Protein AF-A0A386JLZ8-F1 (afdb_monomer)

InterPro domains:
  IPR012677 Nucleotide-binding alpha-beta plait domain superfamily [G3DSA:3.30.70.330] (2-81)
  IPR012678 Ribosomal protein uL23/eL15/eS24 core domain superfamily [SSF54189] (3-69)
  IPR013025 Large ribosomal subunit protein uL23-like [MF_01369_B] (3-85)
  IPR013025 Large ribosomal subunit protein uL23-like [PF00276] (4-69)
  IPR013025 Large ribosomal subunit protein uL23-like [PTHR11620] (4-63)

Solvent-accessible surface area (backbone atoms only — not comparable to full-atom values): 5133 Å² total; per-residue (Å²): 113,84,70,74,43,58,73,48,74,56,88,46,77,71,43,54,65,29,46,82,70,68,26,48,43,34,38,27,44,55,88,61,49,68,68,57,50,49,56,51,50,26,69,73,70,75,50,86,73,79,47,74,45,75,47,75,75,78,86,59,77,37,71,60,88,92,48,79,46,62,47,76,73,46,63,66,48,72,52,30,24,43,33,41,39,65

Sequence (86 aa):
MLIDLVKYPILTEKTTGLIEKNQYTFFVDMRLTKKHIKILIENLFNVQVLSVNTHRIPRKKKRIGFLEGSAASQNMLNSSKLVNLI

Foldseek 3Di:
DLVVFWDAWDDDPVQVVVVVVVKTKTKGFPPDDQVRVQVSCCVVPVDHFPGKDKAQDDFDWDDDPPDIDTDPVVVVSNRIIMMMTD

Nearest PDB structures (foldseek):
  7s0s-assembly1_V  TM=9.211E-01  e=5.623E-07  Mycolicibacterium smegmatis
  6ppf-assembly1_T  TM=8.930E-01  e=1.251E-06  Bacillus subtilis
  7nhn-assembly1_W  TM=8.434E-01  e=3.888E-07  Listeria monocytogenes EGD-e
  8uua-assembly1_V  TM=8.619E-01  e=7.191E-07  Listeria innocua
  6o8z-assembly1_U  TM=8.565E-01  e=1.176E-06  Enterococcus faecalis

Organism: Batophora oerstedii (NCBI:txid3140)

Mean predicted aligned error: 5.75 Å

pLDDT: mean 85.35, std 10.6, range [52.03, 95.5]

Radius of gyration: 14.99 Å; Cα contacts (8 Å, |Δi|>4): 119; chains: 1; bounding box: 48×23×29 Å

Secondary structure (DSSP, 8-state):
-GGGGEEEE--SHHHHHHHTTT-EEEEEETT--HHHHHHHHHHHHT---S-EEEEPPPP-EEEETTEEEE-TTHHHHHTEEEEEE-

Structure (mmCIF, N/CA/C/O backbone):
data_AF-A0A386JLZ8-F1
#
_entry.id   AF-A0A386JLZ8-F1
#
loop_
_atom_site.group_PDB
_atom_site.id
_atom_site.type_symbol
_atom_site.label_atom_id
_atom_site.label_alt_id
_atom_site.label_comp_id
_atom_site.label_asym_id
_atom_site.label_entity_id
_atom_site.label_seq_id
_atom_site.pdbx_PDB_ins_code
_atom_site.Cartn_x
_atom_site.Cartn_y
_atom_site.Cartn_z
_atom_site.occupancy
_atom_site.B_iso_or_equiv
_atom_site.auth_seq_id
_atom_site.auth_comp_id
_atom_site.auth_asym_id
_atom_site.auth_atom_id
_atom_site.pdbx_PDB_model_num
ATOM 1 N N . MET A 1 1 ? -9.237 -16.312 -9.807 1.00 52.03 1 MET A N 1
ATOM 2 C CA . MET A 1 1 ? -10.432 -15.809 -9.081 1.00 52.03 1 MET A CA 1
ATOM 3 C C . MET A 1 1 ? -10.124 -14.417 -8.533 1.00 52.03 1 MET A C 1
ATOM 5 O O . MET A 1 1 ? -8.966 -14.028 -8.519 1.00 52.03 1 MET A O 1
ATOM 9 N N . LEU A 1 2 ? -11.127 -13.645 -8.098 1.00 62.38 2 LEU A N 1
ATOM 10 C CA . LEU A 1 2 ? -10.935 -12.265 -7.611 1.00 62.38 2 LEU A CA 1
ATOM 11 C C . LEU A 1 2 ? -9.930 -12.164 -6.433 1.00 62.38 2 LEU A C 1
ATOM 13 O O . LEU A 1 2 ? -9.257 -11.146 -6.281 1.00 62.38 2 LEU A O 1
ATOM 17 N N . ILE A 1 3 ? -9.787 -13.254 -5.667 1.00 64.06 3 ILE A N 1
ATOM 18 C CA . ILE A 1 3 ? -8.856 -13.411 -4.537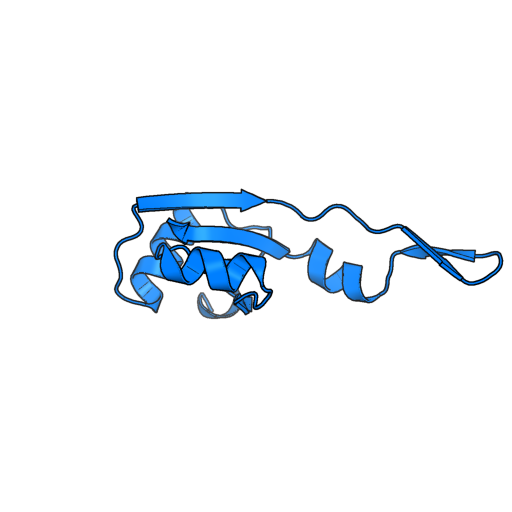 1.00 64.06 3 ILE A CA 1
ATOM 19 C C . ILE A 1 3 ? -7.378 -13.257 -4.942 1.00 64.06 3 ILE A C 1
ATOM 21 O O . ILE A 1 3 ? -6.583 -12.761 -4.153 1.00 64.06 3 ILE A O 1
ATOM 25 N N . ASP A 1 4 ? -7.012 -13.607 -6.180 1.00 74.38 4 ASP A N 1
ATOM 26 C CA . ASP A 1 4 ? -5.606 -13.653 -6.621 1.00 74.38 4 ASP A CA 1
ATOM 27 C C . ASP A 1 4 ? -5.020 -12.252 -6.893 1.00 74.38 4 ASP A C 1
ATOM 29 O O . ASP A 1 4 ? -3.827 -12.095 -7.160 1.00 74.38 4 ASP A O 1
ATOM 33 N N . LEU A 1 5 ? -5.865 -11.215 -6.872 1.00 83.75 5 LEU A N 1
ATOM 34 C CA . LEU A 1 5 ? -5.499 -9.853 -7.260 1.00 83.75 5 LEU A CA 1
ATOM 35 C C . LEU A 1 5 ? -4.935 -9.021 -6.097 1.00 83.75 5 LEU A C 1
ATOM 37 O O . LEU A 1 5 ? -4.204 -8.053 -6.341 1.00 83.75 5 LEU A O 1
ATOM 41 N N . VAL A 1 6 ? -5.247 -9.391 -4.849 1.00 87.38 6 VAL A N 1
ATOM 42 C CA . VAL A 1 6 ? -4.627 -8.828 -3.638 1.00 87.38 6 VAL A CA 1
ATOM 43 C C . VAL A 1 6 ? -3.540 -9.794 -3.182 1.00 87.38 6 VAL A C 1
ATOM 45 O O . VAL A 1 6 ? -3.829 -10.940 -2.868 1.00 87.38 6 VAL A O 1
ATOM 48 N N . LYS A 1 7 ? -2.280 -9.347 -3.159 1.00 86.69 7 LYS A N 1
ATOM 49 C CA . LYS A 1 7 ? -1.136 -10.232 -2.895 1.00 86.69 7 LYS A CA 1
ATOM 50 C C . LYS A 1 7 ? -0.845 -10.370 -1.402 1.00 86.69 7 LYS A C 1
ATOM 52 O O . LYS A 1 7 ? -0.898 -11.469 -0.871 1.00 86.69 7 LYS A O 1
ATOM 57 N N . TYR A 1 8 ? -0.480 -9.272 -0.738 1.00 87.75 8 TYR A N 1
ATOM 58 C CA . TYR A 1 8 ? -0.139 -9.267 0.692 1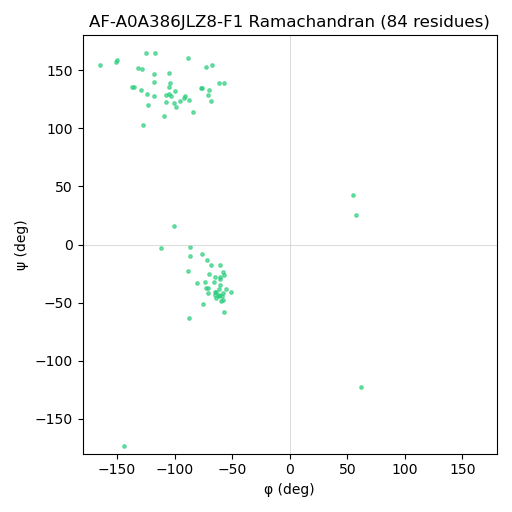.00 87.75 8 TYR A CA 1
ATOM 59 C C . TYR A 1 8 ? -0.118 -7.844 1.281 1.00 87.75 8 TYR A C 1
ATOM 61 O O . TYR A 1 8 ? 0.117 -6.878 0.542 1.00 87.75 8 TYR A O 1
ATOM 69 N N . PRO A 1 9 ? -0.349 -7.689 2.601 1.00 90.38 9 PRO A N 1
ATOM 70 C CA . PRO A 1 9 ? -0.154 -6.425 3.307 1.00 90.38 9 PRO A CA 1
ATOM 71 C C . PRO A 1 9 ? 1.335 -6.109 3.483 1.00 90.38 9 PRO A C 1
ATOM 73 O O . PRO A 1 9 ? 2.181 -7.000 3.544 1.00 90.38 9 PRO A O 1
ATOM 76 N N . ILE A 1 10 ? 1.666 -4.826 3.584 1.00 90.44 10 ILE A N 1
ATOM 77 C CA . ILE A 1 10 ? 3.050 -4.375 3.755 1.00 90.44 10 ILE A CA 1
ATOM 78 C C . ILE A 1 10 ? 3.303 -4.038 5.207 1.00 90.44 10 ILE A C 1
ATOM 80 O O . ILE A 1 10 ? 2.674 -3.133 5.753 1.00 90.44 10 ILE A O 1
ATOM 84 N N . LEU A 1 11 ? 4.288 -4.711 5.792 1.00 91.06 11 LEU A N 1
ATOM 85 C CA . LEU A 1 11 ? 4.719 -4.475 7.159 1.00 91.06 11 LEU A CA 1
ATOM 86 C C . LEU A 1 11 ? 6.101 -3.813 7.172 1.00 91.06 11 LEU A C 1
ATOM 88 O O . LEU A 1 11 ? 7.103 -4.405 6.783 1.00 91.06 11 LEU A O 1
ATOM 92 N N . THR A 1 12 ? 6.124 -2.548 7.572 1.00 93.50 12 THR A N 1
ATOM 93 C CA . THR A 1 12 ? 7.290 -1.675 7.745 1.00 93.50 12 THR A CA 1
ATOM 94 C C . THR A 1 12 ? 6.952 -0.686 8.858 1.00 93.50 12 THR A C 1
ATOM 96 O O . THR A 1 12 ? 5.775 -0.422 9.077 1.00 93.50 12 THR A O 1
ATOM 99 N N . GLU A 1 13 ? 7.934 -0.063 9.507 1.00 94.19 13 GLU A N 1
ATOM 100 C CA . GLU A 1 13 ? 7.679 0.937 10.566 1.00 94.19 13 GLU A CA 1
ATOM 101 C C . GLU A 1 13 ? 6.696 2.031 10.124 1.00 94.19 13 GLU A C 1
ATOM 103 O O . GLU A 1 13 ? 5.761 2.388 10.840 1.00 94.19 13 GLU A O 1
ATOM 108 N N . LYS A 1 14 ? 6.842 2.498 8.879 1.00 92.62 14 LYS A N 1
ATOM 109 C CA . LYS A 1 14 ? 5.933 3.478 8.284 1.00 92.62 14 LYS A CA 1
ATOM 110 C C . LYS A 1 14 ? 4.501 2.960 8.189 1.00 92.62 14 LYS A C 1
ATOM 112 O O . LYS A 1 14 ? 3.575 3.720 8.445 1.00 92.62 14 LYS A O 1
ATOM 117 N N . THR A 1 15 ? 4.304 1.713 7.763 1.00 93.31 15 THR A N 1
ATOM 118 C CA . THR A 1 15 ? 2.953 1.154 7.639 1.00 93.31 15 THR A CA 1
ATOM 119 C C . THR A 1 15 ? 2.352 0.842 9.002 1.00 93.31 15 THR A C 1
ATOM 121 O O . THR A 1 15 ? 1.161 1.065 9.169 1.00 93.31 15 THR A O 1
ATOM 124 N N . THR A 1 16 ? 3.155 0.468 9.998 1.00 94.31 16 THR A N 1
ATOM 125 C CA . THR A 1 16 ? 2.70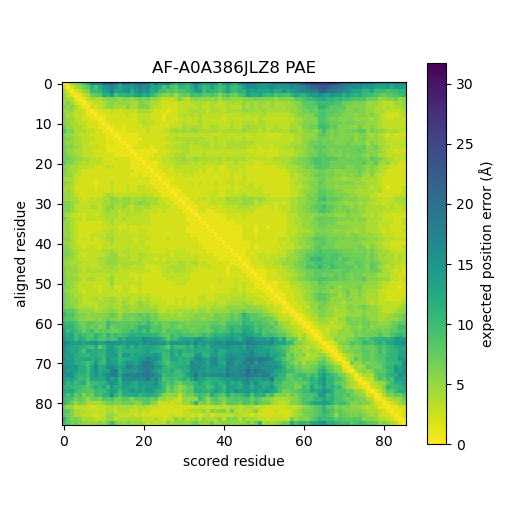2 0.352 11.391 1.00 94.31 16 THR A CA 1
ATOM 126 C C . THR A 1 16 ? 2.141 1.677 11.915 1.00 94.31 16 THR A C 1
ATOM 128 O O . THR A 1 16 ? 1.010 1.707 12.387 1.00 94.31 16 THR A O 1
ATOM 131 N N . GLY A 1 17 ? 2.843 2.800 11.717 1.00 95.50 17 GLY A N 1
ATOM 132 C CA . GLY A 1 17 ? 2.326 4.121 12.114 1.00 95.50 17 GLY A CA 1
ATOM 133 C C . GLY A 1 17 ? 1.115 4.607 11.298 1.00 95.50 17 GLY A C 1
ATOM 134 O O . GLY A 1 17 ? 0.403 5.521 11.708 1.00 95.50 17 GLY A O 1
ATOM 135 N N . LEU A 1 18 ? 0.865 4.022 10.123 1.00 94.56 18 LEU A N 1
ATOM 136 C CA . LEU A 1 18 ? -0.348 4.280 9.342 1.00 94.56 18 LEU A CA 1
ATOM 137 C C . LEU A 1 18 ? -1.542 3.473 9.858 1.00 94.56 18 LEU A C 1
ATOM 139 O O . LEU A 1 18 ? -2.656 3.991 9.850 1.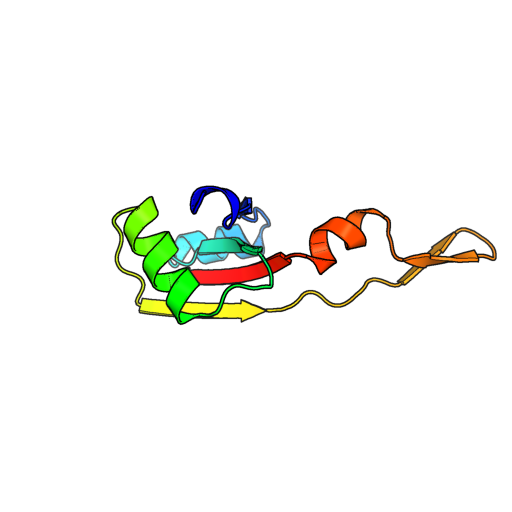00 94.56 18 LEU A O 1
ATOM 143 N N . ILE A 1 19 ? -1.311 2.260 10.365 1.00 94.06 19 ILE A N 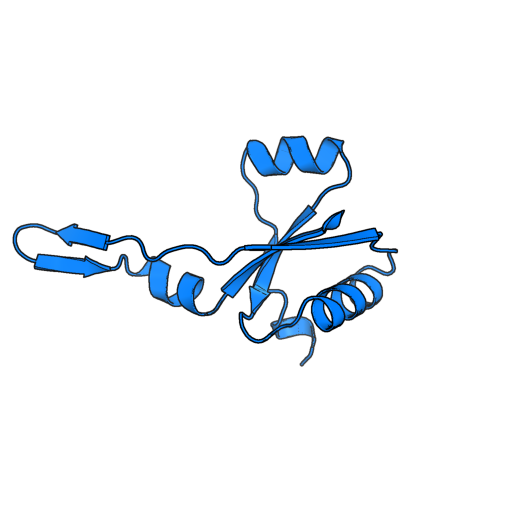1
ATOM 144 C CA . ILE A 1 19 ? -2.356 1.426 10.971 1.00 94.06 19 ILE A CA 1
ATOM 145 C C . ILE A 1 19 ? -2.968 2.128 12.188 1.00 94.06 19 ILE A C 1
ATOM 147 O O . ILE A 1 19 ? -4.185 2.119 12.335 1.00 94.06 19 ILE A O 1
ATOM 151 N N . GLU A 1 20 ? -2.164 2.828 12.995 1.00 93.25 20 GLU A N 1
ATOM 152 C CA . GLU A 1 20 ? -2.657 3.671 14.101 1.00 93.25 20 GLU A CA 1
ATOM 153 C C . GLU A 1 20 ? -3.635 4.767 13.637 1.00 93.25 20 GLU A C 1
ATOM 155 O O . GLU A 1 20 ? -4.463 5.245 14.407 1.00 93.25 20 GLU A O 1
ATOM 160 N N . LYS A 1 21 ? -3.561 5.154 12.358 1.00 94.62 21 LYS A N 1
ATOM 161 C CA . LYS A 1 21 ? -4.446 6.131 11.706 1.00 94.62 21 LYS A CA 1
ATOM 162 C C . LYS A 1 21 ? -5.542 5.467 10.866 1.00 94.62 21 LYS A C 1
ATOM 164 O O . LYS A 1 21 ? -6.123 6.136 10.016 1.00 94.62 21 LYS A O 1
ATOM 169 N N . ASN A 1 22 ? -5.792 4.170 11.064 1.00 93.25 22 ASN A N 1
ATOM 170 C CA . ASN A 1 22 ? -6.700 3.333 10.270 1.00 93.25 22 ASN A CA 1
ATOM 171 C C . ASN A 1 22 ? -6.366 3.281 8.770 1.00 93.25 22 ASN A C 1
ATOM 173 O O . ASN A 1 22 ? -7.235 3.017 7.943 1.00 93.25 22 ASN A O 1
ATOM 177 N N . GLN A 1 23 ? -5.104 3.516 8.406 1.00 94.69 23 GLN A N 1
ATOM 178 C CA . GLN A 1 23 ? -4.647 3.444 7.023 1.00 94.69 23 GLN A CA 1
ATOM 179 C C . GLN A 1 23 ? -3.878 2.153 6.773 1.00 94.69 23 GLN A C 1
ATOM 181 O O . GLN A 1 23 ? -2.892 1.849 7.447 1.00 94.69 23 GLN A O 1
ATOM 186 N N . TYR A 1 24 ? -4.277 1.416 5.740 1.00 94.06 24 TYR A N 1
ATOM 187 C CA . TYR A 1 24 ? -3.717 0.100 5.441 1.00 94.06 24 TYR A CA 1
ATOM 188 C C . TYR A 1 24 ? -3.037 0.080 4.083 1.00 94.06 24 TYR A C 1
ATOM 190 O O . TYR A 1 24 ? -3.529 0.657 3.116 1.00 94.06 24 TYR A O 1
ATOM 198 N N . THR A 1 25 ? -1.891 -0.600 3.996 1.00 94.12 25 THR A N 1
ATOM 199 C CA . THR A 1 25 ? -1.107 -0.667 2.758 1.00 94.12 25 THR A CA 1
ATOM 200 C C . THR A 1 25 ? -0.979 -2.097 2.239 1.00 94.12 25 THR A C 1
ATOM 202 O O . THR A 1 25 ? -0.519 -2.981 2.959 1.00 94.12 25 THR A O 1
ATOM 205 N N . PHE A 1 26 ? -1.316 -2.306 0.965 1.00 91.88 26 PHE A N 1
ATOM 206 C CA . PHE A 1 26 ? -1.319 -3.609 0.297 1.00 91.88 26 PHE A CA 1
ATOM 207 C C . PHE A 1 26 ? -0.527 -3.594 -1.013 1.00 91.88 26 PHE A C 1
ATOM 209 O O . PHE A 1 26 ? -0.466 -2.584 -1.720 1.00 91.88 26 PHE A O 1
ATOM 216 N N . PHE A 1 27 ? 0.032 -4.750 -1.369 1.00 90.62 27 PHE A N 1
ATOM 217 C CA . PHE A 1 27 ? 0.445 -5.053 -2.734 1.00 90.62 27 PHE A CA 1
ATOM 218 C C . PHE A 1 27 ? -0.721 -5.651 -3.513 1.00 90.62 27 PHE A C 1
ATOM 220 O O . PHE A 1 27 ? -1.266 -6.686 -3.134 1.00 90.62 27 PHE A O 1
ATOM 227 N N . VAL A 1 28 ? -1.059 -5.027 -4.637 1.00 90.75 28 VAL A N 1
ATOM 228 C CA . VAL A 1 28 ? -2.107 -5.502 -5.552 1.00 90.75 28 VAL A CA 1
ATOM 229 C C . VAL A 1 28 ? -1.563 -5.662 -6.963 1.00 90.75 28 VAL A C 1
ATOM 231 O O . VAL A 1 28 ? -0.493 -5.137 -7.283 1.00 90.75 28 VAL A O 1
ATOM 234 N N . ASP A 1 29 ? -2.289 -6.365 -7.825 1.00 89.62 29 ASP A N 1
ATOM 235 C CA . ASP A 1 29 ? -1.948 -6.464 -9.245 1.00 89.62 29 ASP A CA 1
ATOM 236 C C . ASP A 1 29 ? -1.960 -5.092 -9.952 1.00 89.62 29 ASP A C 1
ATOM 238 O O . ASP A 1 29 ? -2.833 -4.251 -9.729 1.00 89.62 29 ASP A O 1
ATOM 242 N N . MET A 1 30 ? -0.984 -4.856 -10.832 1.00 87.38 30 MET A N 1
ATOM 243 C CA . MET A 1 30 ? -0.833 -3.598 -11.575 1.00 87.38 30 MET A CA 1
ATOM 244 C C . MET A 1 30 ? -2.034 -3.260 -12.469 1.00 87.38 30 MET A C 1
ATOM 246 O O . MET A 1 30 ? -2.271 -2.087 -12.754 1.00 87.38 30 MET A O 1
ATOM 250 N N . ARG A 1 31 ? -2.770 -4.269 -12.944 1.00 88.06 31 ARG A N 1
ATOM 251 C CA . ARG A 1 31 ? -3.893 -4.105 -13.880 1.00 88.06 31 ARG A CA 1
ATOM 252 C C . ARG A 1 31 ? -5.126 -3.486 -13.220 1.00 88.06 31 ARG A C 1
ATOM 254 O O . ARG A 1 31 ? -6.048 -3.062 -13.914 1.00 88.06 31 ARG A O 1
ATOM 261 N N . LEU A 1 32 ? -5.161 -3.432 -11.890 1.00 89.25 32 LEU A N 1
ATOM 262 C CA . LEU A 1 32 ? -6.298 -2.919 -11.144 1.00 89.25 32 LEU A CA 1
ATOM 263 C C . LEU A 1 32 ? -6.381 -1.386 -11.165 1.00 89.25 32 LEU A C 1
ATOM 265 O O . LEU A 1 32 ? -5.413 -0.665 -10.912 1.00 89.25 32 LEU A O 1
ATOM 269 N N . THR A 1 33 ? -7.592 -0.882 -11.399 1.00 91.19 33 THR A N 1
ATOM 270 C CA . THR A 1 33 ? -7.926 0.540 -11.255 1.00 91.19 33 THR A CA 1
ATOM 271 C C . THR A 1 33 ? -8.367 0.844 -9.821 1.00 91.19 33 THR A C 1
ATOM 273 O O . THR A 1 33 ? -8.792 -0.048 -9.087 1.00 91.19 33 THR A O 1
ATOM 276 N N . LYS A 1 34 ? -8.330 2.120 -9.411 1.00 92.00 34 LYS A N 1
ATOM 277 C CA . LYS A 1 34 ? -8.750 2.539 -8.058 1.00 92.00 34 LYS A CA 1
ATOM 278 C C . LYS A 1 34 ? -10.179 2.109 -7.703 1.00 92.00 34 LYS A C 1
ATOM 280 O O . LYS A 1 34 ? -10.421 1.707 -6.572 1.00 92.00 34 LYS A O 1
ATOM 285 N N . LYS A 1 35 ? -11.104 2.166 -8.671 1.00 93.12 35 LYS A N 1
ATOM 286 C CA . LYS A 1 35 ? -12.503 1.748 -8.481 1.00 93.12 35 LYS A CA 1
ATOM 287 C C . LYS A 1 35 ? -12.599 0.253 -8.183 1.00 93.12 35 LYS A C 1
ATOM 289 O O . LYS A 1 35 ? -13.264 -0.131 -7.231 1.00 93.12 35 LYS A O 1
ATOM 294 N N . HIS A 1 36 ? -11.885 -0.571 -8.951 1.00 92.12 36 HIS A N 1
ATOM 295 C CA . HIS A 1 36 ? -11.864 -2.017 -8.729 1.00 92.12 36 HIS A CA 1
ATOM 296 C C . HIS A 1 36 ? -11.245 -2.372 -7.375 1.00 92.12 36 HIS A C 1
ATOM 298 O O . HIS A 1 36 ? -11.775 -3.228 -6.682 1.00 92.12 36 HIS A O 1
ATOM 304 N N . ILE A 1 37 ? -10.168 -1.687 -6.976 1.00 92.44 37 ILE A N 1
ATOM 305 C CA . ILE A 1 37 ? -9.509 -1.906 -5.679 1.00 92.44 37 ILE A CA 1
ATOM 306 C C . ILE A 1 37 ? -10.459 -1.610 -4.519 1.00 92.44 37 ILE A C 1
ATOM 308 O O . ILE A 1 37 ? -10.519 -2.395 -3.580 1.00 92.44 37 ILE A O 1
ATOM 312 N N . LYS A 1 38 ? -11.208 -0.502 -4.594 1.00 92.56 38 LYS A N 1
ATOM 313 C CA . LYS A 1 38 ? -12.195 -0.139 -3.574 1.00 92.56 38 LYS A CA 1
ATOM 314 C C . LYS A 1 38 ? -13.226 -1.257 -3.392 1.00 92.56 38 LYS A C 1
ATOM 316 O O . LYS A 1 38 ? -13.287 -1.843 -2.321 1.00 92.56 38 LYS A O 1
ATOM 321 N N . ILE A 1 39 ? -13.919 -1.625 -4.470 1.00 92.88 39 ILE A N 1
ATOM 322 C CA . ILE A 1 39 ? -14.960 -2.666 -4.451 1.00 92.88 39 ILE A CA 1
ATOM 323 C C . ILE A 1 39 ? -14.397 -4.007 -3.959 1.00 92.88 39 ILE A C 1
ATOM 325 O O . ILE A 1 39 ? -15.024 -4.703 -3.169 1.00 92.88 39 ILE A O 1
ATOM 329 N N . LEU A 1 40 ? -13.194 -4.369 -4.410 1.00 91.44 40 LEU A N 1
ATOM 330 C CA . LEU A 1 40 ? -12.524 -5.608 -4.026 1.00 91.44 40 LEU A CA 1
ATOM 331 C C . LEU A 1 40 ? -12.279 -5.697 -2.517 1.00 91.44 40 LEU A C 1
ATOM 333 O O . LEU A 1 40 ? -12.581 -6.720 -1.912 1.00 91.44 40 LEU A O 1
ATOM 337 N N . ILE A 1 41 ? -11.729 -4.638 -1.923 1.00 91.69 41 ILE A N 1
ATOM 338 C CA . ILE A 1 41 ? -11.403 -4.593 -0.495 1.00 91.69 41 ILE A CA 1
ATOM 339 C C . ILE A 1 41 ? -12.670 -4.509 0.356 1.00 91.69 41 ILE A C 1
ATOM 341 O O . ILE A 1 41 ? -12.765 -5.218 1.356 1.00 91.69 41 ILE A O 1
ATOM 345 N N . GLU A 1 42 ? -13.645 -3.694 -0.056 1.00 93.25 42 GLU A N 1
ATOM 346 C CA . GLU A 1 42 ? -14.937 -3.587 0.630 1.00 93.25 42 GLU A CA 1
ATOM 347 C C . GLU A 1 42 ? -15.636 -4.951 0.679 1.00 93.25 42 GLU A C 1
ATOM 349 O O . GLU A 1 42 ? -16.067 -5.372 1.745 1.00 93.25 42 GLU A O 1
ATOM 354 N N . ASN A 1 43 ? -15.646 -5.698 -0.429 1.00 91.94 43 ASN A N 1
ATOM 355 C CA . ASN A 1 43 ? -16.255 -7.029 -0.481 1.00 91.94 43 ASN A CA 1
ATOM 356 C C . ASN A 1 43 ? -15.463 -8.095 0.291 1.00 91.94 43 ASN A C 1
ATOM 358 O O . ASN A 1 43 ? -16.060 -8.984 0.888 1.00 91.94 43 ASN A O 1
ATOM 362 N N . LEU A 1 44 ? -14.126 -8.045 0.257 1.00 89.69 44 LEU A N 1
ATOM 363 C CA . LEU A 1 44 ? -13.277 -9.070 0.875 1.00 89.69 44 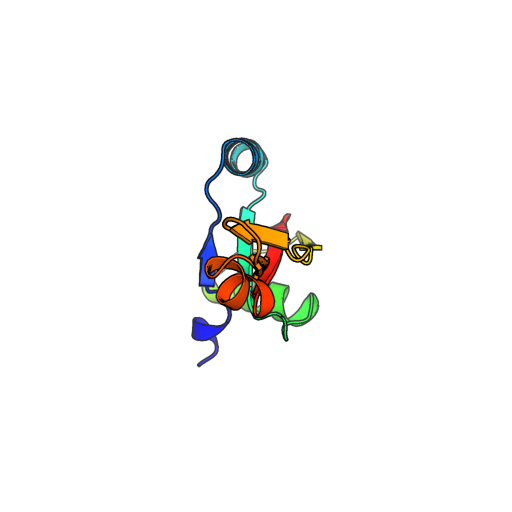LEU A CA 1
ATOM 364 C C . LEU A 1 44 ? -13.274 -8.980 2.405 1.00 89.69 44 LEU A C 1
ATOM 366 O O . LEU A 1 44 ? -13.233 -10.005 3.079 1.00 89.69 44 LEU A O 1
ATOM 370 N N . PHE A 1 45 ? -13.301 -7.758 2.940 1.00 89.38 45 PHE A N 1
ATOM 371 C CA . PHE A 1 45 ? -13.198 -7.502 4.378 1.00 89.38 45 PHE A CA 1
ATOM 3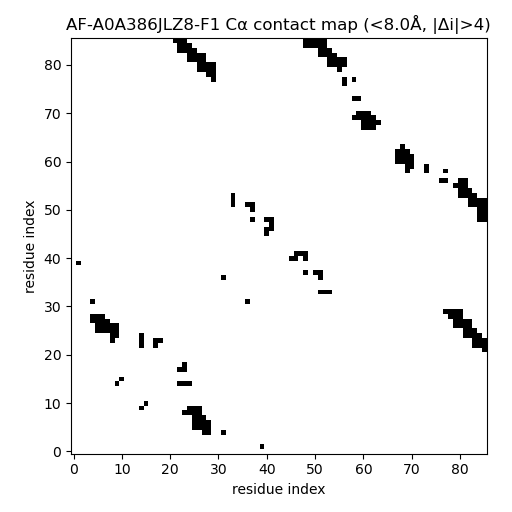72 C C . PHE A 1 45 ? -14.491 -6.965 4.998 1.00 89.38 45 PHE A C 1
ATOM 374 O O . PHE A 1 45 ? -14.546 -6.791 6.212 1.00 89.38 45 PHE A O 1
ATOM 381 N N . ASN A 1 46 ? -15.527 -6.722 4.191 1.00 92.62 46 ASN A N 1
ATOM 382 C CA . ASN A 1 46 ? -16.812 -6.171 4.621 1.00 92.62 46 ASN A CA 1
ATOM 383 C C . ASN A 1 46 ? -16.665 -4.838 5.387 1.00 92.62 46 ASN A C 1
ATOM 385 O O . ASN A 1 46 ? -17.295 -4.615 6.421 1.00 92.62 46 ASN A O 1
ATOM 389 N N . VAL A 1 47 ? -15.794 -3.960 4.879 1.00 93.12 47 VAL A N 1
ATOM 390 C CA . VAL A 1 47 ? -15.479 -2.629 5.434 1.00 93.12 47 VAL A CA 1
ATOM 391 C C . VAL A 1 47 ? -15.865 -1.528 4.449 1.00 93.12 47 VAL A C 1
ATOM 393 O O . VAL A 1 47 ? -16.066 -1.801 3.271 1.00 93.12 47 VAL A O 1
ATOM 396 N N . GLN A 1 48 ? -15.932 -0.276 4.908 1.00 93.75 48 GLN A N 1
ATOM 397 C CA . GLN A 1 48 ? -16.111 0.891 4.035 1.00 93.75 48 GLN A CA 1
ATOM 398 C C . GLN A 1 48 ? -14.769 1.581 3.787 1.00 93.75 48 GLN A C 1
ATOM 400 O O . GLN A 1 48 ? -14.035 1.852 4.735 1.00 93.75 48 GLN A O 1
ATOM 405 N N . VAL A 1 49 ? -14.457 1.891 2.526 1.00 94.25 49 VAL A N 1
ATOM 406 C CA . VAL A 1 49 ? -13.207 2.572 2.150 1.00 94.25 49 VAL A CA 1
ATOM 407 C C . VAL A 1 49 ? -13.501 4.017 1.751 1.00 94.25 49 VAL A C 1
ATOM 409 O O . VAL A 1 49 ? -14.249 4.272 0.798 1.00 94.25 49 VAL A O 1
ATOM 412 N N . LEU A 1 50 ? -12.877 4.987 2.424 1.00 94.75 50 LEU A N 1
ATOM 413 C CA . LEU A 1 50 ? -13.091 6.407 2.138 1.00 94.75 50 LEU A CA 1
ATOM 414 C C . LEU A 1 50 ? -12.369 6.798 0.853 1.00 94.75 50 LEU A C 1
ATOM 416 O O . LEU A 1 50 ? -12.968 7.358 -0.069 1.00 94.75 50 LEU A O 1
ATOM 420 N N . SER A 1 51 ? -11.081 6.467 0.759 1.00 94.38 51 SER A N 1
ATOM 421 C CA . SER A 1 51 ? -10.290 6.780 -0.425 1.00 94.38 51 SER A CA 1
ATOM 422 C C . SER A 1 51 ? -9.160 5.787 -0.675 1.00 94.38 51 SER A C 1
ATOM 424 O O . SER A 1 51 ? -8.684 5.085 0.213 1.00 94.38 51 SER A O 1
ATOM 426 N N . VAL A 1 52 ? -8.726 5.728 -1.937 1.00 95.00 52 VAL A N 1
ATOM 427 C CA . VAL A 1 52 ? -7.671 4.815 -2.382 1.00 95.00 52 VAL A CA 1
ATOM 428 C C . VAL A 1 52 ? -6.537 5.594 -3.032 1.00 95.00 52 VAL A C 1
ATOM 430 O O . VAL A 1 52 ? -6.685 6.238 -4.084 1.00 95.00 52 VAL A O 1
ATOM 433 N N . ASN A 1 53 ? -5.358 5.457 -2.443 1.00 93.88 53 ASN A N 1
ATOM 434 C CA . ASN A 1 53 ? -4.105 5.964 -2.965 1.00 93.88 53 ASN A CA 1
ATOM 435 C C . ASN A 1 53 ? -3.295 4.821 -3.559 1.00 93.88 53 ASN A C 1
ATOM 437 O O . ASN A 1 53 ? -3.245 3.725 -3.021 1.00 93.88 53 ASN A O 1
ATOM 441 N N . THR A 1 54 ? -2.665 5.060 -4.707 1.00 92.88 54 THR A N 1
ATOM 442 C CA . THR A 1 54 ? -1.932 4.006 -5.415 1.00 92.88 54 THR A CA 1
ATOM 443 C C . THR A 1 54 ? -0.601 4.531 -5.918 1.00 92.88 54 THR A C 1
ATOM 445 O O . THR A 1 54 ? -0.575 5.589 -6.543 1.00 92.88 54 THR A O 1
ATOM 448 N N . HIS A 1 55 ? 0.469 3.763 -5.752 1.00 89.88 55 HIS A N 1
ATOM 449 C CA . HIS A 1 55 ? 1.822 4.142 -6.139 1.00 89.88 55 HIS A CA 1
ATOM 450 C C . HIS A 1 55 ? 2.546 2.991 -6.850 1.00 89.88 55 HIS A C 1
ATOM 452 O O . HIS A 1 55 ? 2.508 1.845 -6.406 1.00 89.88 55 HIS A O 1
ATOM 458 N N . ARG A 1 56 ? 3.233 3.290 -7.958 1.00 87.44 56 ARG A N 1
ATOM 459 C CA . ARG A 1 56 ? 4.043 2.306 -8.689 1.00 87.44 56 ARG A CA 1
ATOM 460 C C . ARG A 1 56 ? 5.496 2.400 -8.242 1.00 87.44 56 ARG A C 1
ATOM 462 O O . ARG A 1 56 ? 6.103 3.456 -8.346 1.00 87.44 56 ARG A O 1
ATOM 469 N N . ILE A 1 57 ? 6.057 1.287 -7.778 1.00 83.88 57 ILE A N 1
ATOM 470 C CA . ILE A 1 57 ? 7.449 1.252 -7.320 1.00 83.88 57 ILE A CA 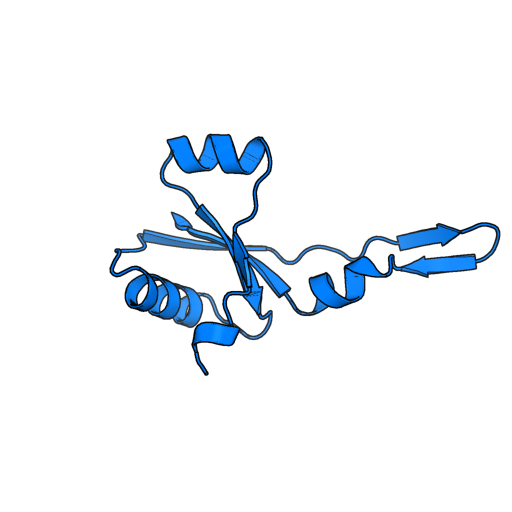1
ATOM 471 C C . ILE A 1 57 ? 8.386 1.374 -8.532 1.00 83.88 57 ILE A C 1
ATOM 473 O O . ILE A 1 57 ? 8.229 0.607 -9.490 1.00 83.88 57 ILE A O 1
ATOM 477 N N . PRO A 1 58 ? 9.362 2.300 -8.513 1.00 83.31 58 PRO A N 1
ATOM 478 C CA . PRO A 1 58 ? 10.342 2.415 -9.582 1.00 83.31 58 PRO A CA 1
ATOM 479 C C . PRO A 1 58 ? 11.278 1.201 -9.615 1.00 83.31 58 PRO A C 1
ATOM 481 O O . PRO A 1 58 ? 11.521 0.529 -8.608 1.00 83.31 58 PRO A O 1
ATOM 484 N N . ARG A 1 59 ? 11.833 0.924 -10.797 1.00 81.44 59 ARG A N 1
ATOM 485 C CA . ARG A 1 59 ? 12.805 -0.158 -10.977 1.00 81.44 59 ARG A CA 1
ATOM 486 C C . ARG A 1 59 ? 14.115 0.177 -10.267 1.00 81.44 59 ARG A C 1
ATOM 488 O O . ARG A 1 59 ? 14.727 1.196 -10.573 1.00 81.44 59 ARG A O 1
ATOM 495 N N . LYS A 1 60 ? 14.571 -0.695 -9.361 1.00 81.06 60 LYS A N 1
ATOM 496 C CA . LYS A 1 60 ? 15.897 -0.582 -8.748 1.00 81.06 60 LYS A CA 1
ATOM 497 C C . LYS A 1 60 ? 16.936 -1.216 -9.670 1.00 81.06 60 LYS A C 1
ATOM 499 O O . LYS A 1 60 ? 16.922 -2.430 -9.894 1.00 81.06 60 LYS A O 1
ATOM 504 N N . LYS A 1 61 ? 17.834 -0.386 -10.203 1.00 83.06 61 LYS A N 1
ATOM 505 C CA . LYS A 1 61 ? 19.049 -0.854 -10.879 1.00 83.06 61 LYS A CA 1
ATOM 506 C C . LYS A 1 61 ? 19.987 -1.432 -9.819 1.00 83.06 61 LYS A C 1
ATOM 508 O O . LYS A 1 61 ? 20.167 -0.826 -8.765 1.00 83.06 61 LYS A O 1
ATOM 513 N N . LYS A 1 62 ? 20.542 -2.614 -10.070 1.00 83.44 62 LYS A N 1
ATOM 514 C CA . LYS A 1 62 ? 21.514 -3.270 -9.195 1.00 83.44 62 LYS A CA 1
ATOM 515 C C . LYS A 1 62 ? 22.716 -3.677 -10.032 1.00 83.44 62 LYS A C 1
ATOM 517 O O . LYS A 1 62 ? 22.565 -4.273 -11.093 1.00 83.44 62 LYS A O 1
ATOM 522 N N . ARG A 1 63 ? 23.908 -3.375 -9.533 1.00 84.44 63 ARG A N 1
ATOM 523 C CA . ARG A 1 63 ? 25.167 -3.766 -10.159 1.00 84.44 63 ARG A CA 1
ATOM 524 C C . ARG A 1 63 ? 25.788 -4.918 -9.381 1.00 84.44 63 ARG A C 1
ATOM 526 O O . ARG A 1 63 ? 25.788 -4.895 -8.150 1.00 84.44 63 ARG A O 1
ATOM 533 N N . ILE A 1 64 ? 26.281 -5.923 -10.098 1.00 84.69 64 ILE A N 1
ATOM 534 C CA . ILE A 1 64 ? 27.032 -7.047 -9.534 1.00 84.69 64 ILE A CA 1
ATOM 535 C C . ILE A 1 64 ? 28.339 -7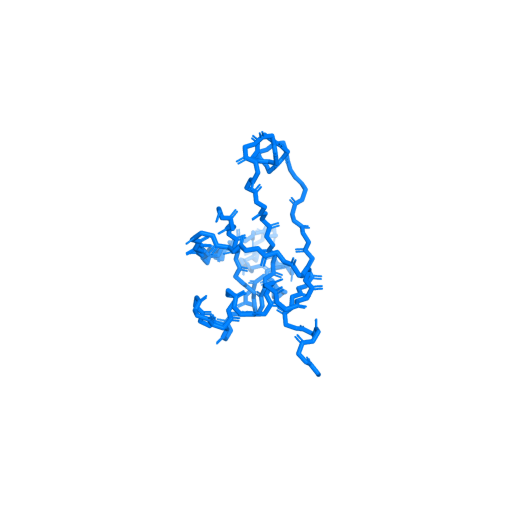.132 -10.326 1.00 84.69 64 ILE A C 1
ATOM 537 O O . ILE A 1 64 ? 28.351 -7.552 -11.482 1.00 84.69 64 ILE A O 1
ATOM 541 N N . GLY A 1 65 ? 29.438 -6.660 -9.731 1.00 86.44 65 GLY A N 1
ATOM 542 C CA . GLY A 1 65 ? 30.729 -6.548 -10.420 1.00 86.44 65 GLY A CA 1
ATOM 543 C C . GLY A 1 65 ? 30.670 -5.591 -11.618 1.00 86.44 65 GLY A C 1
ATOM 544 O O . GLY A 1 65 ? 30.317 -4.420 -11.469 1.00 86.44 65 GLY A O 1
ATOM 545 N N . PHE A 1 66 ? 31.013 -6.083 -12.810 1.00 84.44 66 PHE A N 1
ATOM 546 C CA . PHE A 1 66 ? 30.964 -5.320 -14.068 1.00 84.44 66 PHE A CA 1
ATOM 547 C C . PHE A 1 66 ? 29.596 -5.355 -14.764 1.00 84.44 66 PHE A C 1
ATOM 549 O O . PHE A 1 66 ? 29.375 -4.592 -15.699 1.00 84.44 66 PHE A O 1
ATOM 556 N N . LEU A 1 67 ? 28.671 -6.206 -14.310 1.00 82.06 67 LEU A N 1
ATOM 557 C CA . LEU A 1 67 ? 27.356 -6.359 -14.923 1.00 82.06 67 LEU A CA 1
ATOM 558 C C . LEU A 1 67 ? 26.339 -5.428 -14.258 1.00 82.06 67 LEU A C 1
ATOM 560 O O . LEU A 1 67 ? 26.132 -5.461 -13.038 1.00 82.06 67 LEU A O 1
ATOM 564 N N . GLU A 1 68 ? 25.669 -4.619 -15.075 1.00 80.75 68 GLU A N 1
ATOM 565 C CA . GLU A 1 68 ? 24.486 -3.868 -14.669 1.00 80.75 68 GLU A CA 1
ATOM 566 C C . GLU A 1 68 ? 23.226 -4.683 -14.957 1.00 80.75 68 GLU A C 1
ATOM 568 O O . GLU A 1 68 ? 23.009 -5.163 -16.067 1.00 80.75 68 GLU A O 1
ATOM 573 N N . GLY A 1 69 ? 22.375 -4.836 -13.946 1.00 76.81 69 GLY A N 1
ATOM 574 C CA . GLY A 1 69 ? 21.098 -5.522 -14.069 1.00 76.81 69 GLY A CA 1
ATOM 575 C C . GLY A 1 69 ? 20.019 -4.871 -13.213 1.00 76.81 69 GLY A C 1
ATOM 576 O O . GLY A 1 69 ? 20.194 -3.818 -12.596 1.00 76.81 69 GLY A O 1
ATOM 577 N N . SER A 1 70 ? 18.860 -5.507 -13.158 1.00 74.12 70 SER A N 1
ATOM 578 C CA . SER A 1 70 ? 17.816 -5.189 -12.183 1.00 74.12 70 SER A CA 1
ATOM 579 C C . SER A 1 70 ? 17.781 -6.265 -11.107 1.00 74.12 70 SER A C 1
ATOM 581 O O . SER A 1 70 ? 18.036 -7.433 -11.390 1.00 74.12 70 SER A O 1
ATOM 583 N N . ALA A 1 71 ? 17.446 -5.893 -9.870 1.00 70.44 71 ALA A N 1
ATOM 584 C CA . ALA A 1 71 ? 17.295 -6.873 -8.796 1.00 70.44 71 ALA A CA 1
ATOM 585 C C . ALA A 1 71 ? 16.255 -7.953 -9.168 1.00 70.44 71 ALA A C 1
ATOM 587 O O . ALA A 1 71 ? 15.196 -7.627 -9.695 1.00 70.44 71 ALA A O 1
ATOM 588 N N . ALA A 1 72 ? 16.516 -9.229 -8.861 1.00 65.00 72 ALA A N 1
ATOM 589 C CA . ALA A 1 72 ? 15.597 -10.329 -9.187 1.00 65.00 72 ALA A CA 1
ATOM 590 C C . ALA A 1 72 ? 14.213 -10.174 -8.518 1.00 65.00 72 ALA A C 1
ATOM 592 O O . ALA A 1 72 ? 13.184 -10.437 -9.141 1.00 65.00 72 ALA A O 1
ATOM 593 N N . SER A 1 73 ? 14.169 -9.629 -7.294 1.00 62.91 73 SER A N 1
ATOM 594 C CA . SER A 1 73 ? 12.920 -9.288 -6.590 1.00 62.91 73 SER A CA 1
ATOM 595 C C . SER A 1 73 ? 12.064 -8.254 -7.334 1.00 62.91 73 SER A C 1
ATOM 597 O O . SER A 1 73 ? 10.863 -8.135 -7.088 1.00 62.91 73 SER A O 1
ATOM 599 N N . GLN A 1 74 ? 12.647 -7.527 -8.292 1.00 60.84 74 GLN A N 1
ATOM 600 C CA . GLN A 1 74 ? 11.960 -6.514 -9.080 1.00 60.84 74 GLN A CA 1
ATOM 601 C C . GLN A 1 74 ? 10.942 -7.118 -10.055 1.00 60.84 74 GLN A C 1
ATOM 603 O O . GLN A 1 74 ? 9.975 -6.439 -10.390 1.00 60.84 74 GLN A O 1
ATOM 608 N N . ASN A 1 75 ? 11.106 -8.371 -10.494 1.00 58.78 75 ASN A N 1
ATOM 609 C CA . ASN A 1 75 ? 10.166 -9.002 -11.428 1.00 58.78 75 ASN A CA 1
ATOM 610 C C . ASN A 1 75 ? 8.780 -9.188 -10.795 1.00 58.78 75 ASN A C 1
ATOM 612 O O . ASN A 1 75 ? 7.773 -8.849 -11.416 1.00 58.78 75 ASN A O 1
ATOM 616 N N . MET A 1 76 ? 8.730 -9.592 -9.521 1.00 60.12 76 MET A N 1
ATOM 617 C CA . MET A 1 76 ? 7.485 -9.629 -8.747 1.00 60.12 76 MET A CA 1
ATOM 618 C C . MET A 1 76 ? 6.915 -8.221 -8.536 1.00 60.12 76 MET A C 1
ATOM 620 O O . MET A 1 76 ? 5.726 -8.008 -8.774 1.00 60.12 76 MET A O 1
ATOM 624 N N . LEU A 1 77 ? 7.763 -7.240 -8.197 1.00 62.59 77 LEU A N 1
ATOM 625 C CA . LEU A 1 77 ? 7.346 -5.850 -7.963 1.00 62.59 77 LEU A CA 1
ATOM 626 C C . LEU A 1 77 ? 6.823 -5.153 -9.231 1.00 62.59 77 LEU A C 1
ATOM 628 O O . LEU A 1 77 ? 5.913 -4.337 -9.147 1.00 62.59 77 LEU A O 1
ATOM 632 N N . ASN A 1 78 ? 7.349 -5.488 -10.413 1.00 62.59 78 ASN A N 1
ATOM 633 C CA . ASN A 1 78 ? 6.938 -4.911 -11.698 1.00 62.59 78 ASN A CA 1
ATOM 634 C C . ASN A 1 78 ? 5.484 -5.246 -12.065 1.00 62.59 78 ASN A C 1
ATOM 636 O O . ASN A 1 78 ? 4.844 -4.469 -12.775 1.00 62.59 78 ASN A O 1
ATOM 640 N N . SER A 1 79 ? 4.981 -6.384 -11.581 1.00 66.38 79 SER A N 1
ATOM 641 C CA . SER A 1 79 ? 3.603 -6.846 -11.789 1.00 66.38 79 SER A CA 1
ATOM 642 C C . SER A 1 79 ? 2.616 -6.304 -10.751 1.00 66.38 79 SER A C 1
ATOM 644 O O . SER A 1 79 ? 1.425 -6.585 -10.834 1.00 66.38 79 SER A O 1
ATOM 646 N N . SER A 1 80 ? 3.088 -5.538 -9.764 1.00 74.75 80 SER A N 1
ATOM 647 C CA . SER A 1 80 ? 2.271 -5.101 -8.632 1.00 74.75 80 SER A CA 1
ATOM 648 C C . SER A 1 80 ? 2.386 -3.612 -8.336 1.00 74.75 80 SER A C 1
ATOM 650 O O . SER A 1 80 ? 3.417 -2.983 -8.573 1.00 74.75 80 SER A O 1
ATOM 652 N N . LYS A 1 81 ? 1.323 -3.045 -7.774 1.00 82.56 81 LYS A N 1
ATOM 653 C CA . LYS A 1 81 ? 1.253 -1.655 -7.335 1.00 82.56 81 LYS A CA 1
ATOM 654 C C . LYS A 1 81 ? 1.023 -1.602 -5.827 1.00 82.56 81 LYS A C 1
ATOM 656 O O . LYS A 1 81 ? 0.351 -2.463 -5.267 1.00 82.56 81 LYS A O 1
ATOM 661 N N . LEU A 1 82 ? 1.589 -0.584 -5.186 1.00 82.56 82 LEU A N 1
ATOM 662 C CA . LEU A 1 82 ? 1.300 -0.257 -3.795 1.00 82.56 82 LEU A CA 1
ATOM 663 C C . LEU A 1 82 ? -0.037 0.455 -3.719 1.00 82.56 82 LEU A C 1
ATOM 665 O O . LEU A 1 82 ? -0.276 1.393 -4.483 1.00 82.56 82 LEU A O 1
ATOM 669 N N . VAL A 1 83 ? -0.870 0.051 -2.778 1.00 86.56 83 VAL A N 1
ATOM 670 C CA . VAL A 1 83 ? -2.141 0.700 -2.477 1.00 86.56 83 VAL A CA 1
ATOM 671 C C . VAL A 1 83 ? -2.139 1.081 -1.016 1.00 86.56 83 VAL A C 1
ATOM 673 O O . VAL A 1 83 ? -1.858 0.227 -0.190 1.00 86.56 83 VAL A O 1
ATOM 676 N N . ASN A 1 84 ? -2.462 2.330 -0.711 1.00 88.38 84 ASN A N 1
ATOM 677 C CA . ASN A 1 84 ? -2.833 2.776 0.624 1.00 88.38 84 ASN A CA 1
ATOM 678 C C . ASN A 1 84 ? -4.348 3.048 0.618 1.00 88.38 84 ASN A C 1
ATOM 680 O O . ASN A 1 84 ? -4.854 3.724 -0.283 1.00 88.38 84 ASN A O 1
ATOM 684 N N . LEU A 1 85 ? -5.044 2.471 1.587 1.00 88.50 85 LEU A N 1
ATOM 685 C CA . LEU A 1 85 ? -6.467 2.639 1.844 1.00 88.50 85 LEU A CA 1
ATOM 686 C C . LEU A 1 85 ? -6.620 3.550 3.060 1.00 88.50 85 LEU A C 1
ATOM 688 O O . LEU A 1 85 ? -5.982 3.296 4.083 1.00 88.50 85 LEU A O 1
ATOM 692 N N . ILE A 1 86 ? -7.456 4.577 2.918 1.00 87.38 86 ILE A N 1
ATOM 693 C CA . ILE A 1 86 ? -7.849 5.529 3.966 1.00 87.38 86 ILE A CA 1
ATOM 694 C C . ILE A 1 86 ? -9.343 5.371 4.215 1.00 87.38 86 ILE A C 1
ATOM 696 O O . ILE A 1 86 ? -10.077 5.196 3.208 1.00 87.38 86 ILE A O 1
#